Protein AF-A0AAD8HTN1-F1 (afdb_monomer_lite)

pLDDT: mean 76.41, std 16.55, range [29.55, 93.75]

Structure (mmCIF, N/CA/C/O backbone):
data_AF-A0AAD8HTN1-F1
#
_entry.id   AF-A0AAD8HTN1-F1
#
loop_
_atom_site.group_PDB
_atom_site.id
_atom_site.type_symbol
_atom_site.label_atom_id
_atom_site.label_alt_id
_atom_site.label_comp_id
_atom_site.label_asym_id
_atom_site.label_entity_id
_atom_site.label_seq_id
_atom_site.pdbx_PDB_ins_code
_atom_site.Cartn_x
_atom_site.Cartn_y
_atom_site.Cartn_z
_atom_site.occupancy
_atom_site.B_iso_or_equiv
_atom_site.auth_seq_id
_atom_site.auth_comp_id
_atom_site.auth_asym_id
_atom_site.auth_atom_id
_atom_site.pdbx_PDB_model_num
ATOM 1 N N . MET A 1 1 ? -5.420 10.425 -10.744 1.00 45.09 1 MET A N 1
ATOM 2 C CA . MET A 1 1 ? -5.002 10.864 -9.398 1.00 45.09 1 MET A CA 1
ATOM 3 C C . MET A 1 1 ? -3.689 10.181 -9.094 1.00 45.09 1 MET A C 1
ATOM 5 O O . MET A 1 1 ? -3.660 8.954 -9.082 1.00 45.09 1 MET A O 1
ATOM 9 N N . ASP A 1 2 ? -2.629 10.955 -8.896 1.00 51.34 2 ASP A N 1
ATOM 10 C CA . ASP A 1 2 ? -1.309 10.416 -8.572 1.00 51.34 2 ASP A CA 1
ATOM 11 C C . ASP A 1 2 ? -1.306 9.971 -7.105 1.00 51.34 2 ASP A C 1
ATOM 13 O O . ASP A 1 2 ? -1.781 10.688 -6.221 1.00 51.34 2 ASP A O 1
ATOM 17 N N . ARG A 1 3 ? -0.847 8.746 -6.841 1.00 66.19 3 ARG A N 1
ATOM 18 C CA . ARG A 1 3 ? -0.759 8.177 -5.491 1.00 66.19 3 ARG A CA 1
ATOM 19 C C . ARG A 1 3 ? 0.709 8.196 -5.067 1.00 66.19 3 ARG A C 1
ATOM 21 O O . ARG A 1 3 ? 1.582 7.794 -5.832 1.00 66.19 3 ARG A O 1
ATOM 28 N N . VAL A 1 4 ? 0.978 8.656 -3.845 1.00 65.06 4 VAL A N 1
ATOM 29 C CA . VAL A 1 4 ? 2.341 8.731 -3.297 1.00 65.06 4 VAL A CA 1
ATOM 30 C C . VAL A 1 4 ? 2.563 7.581 -2.324 1.00 65.06 4 VAL A C 1
ATOM 32 O O . VAL A 1 4 ? 1.867 7.472 -1.316 1.00 65.06 4 VAL A O 1
ATOM 35 N N . LEU A 1 5 ? 3.551 6.739 -2.612 1.00 69.81 5 LEU A N 1
ATOM 36 C CA . LEU A 1 5 ? 4.072 5.734 -1.693 1.00 69.81 5 LEU A CA 1
ATOM 37 C C . LEU A 1 5 ? 5.279 6.313 -0.959 1.00 69.81 5 LEU A C 1
ATOM 39 O O . LEU A 1 5 ? 6.158 6.918 -1.570 1.00 69.81 5 LEU A O 1
ATOM 43 N N . LYS A 1 6 ? 5.327 6.132 0.360 1.00 75.50 6 LYS A N 1
ATOM 44 C CA . LYS A 1 6 ? 6.421 6.620 1.204 1.00 75.50 6 LYS A CA 1
ATOM 45 C C . LYS A 1 6 ? 7.036 5.459 1.961 1.00 75.50 6 LYS A C 1
ATOM 47 O O . LYS A 1 6 ? 6.345 4.781 2.715 1.00 75.50 6 LYS A O 1
ATOM 52 N N . LEU A 1 7 ? 8.337 5.268 1.791 1.00 72.62 7 LEU A N 1
ATOM 53 C CA . LEU A 1 7 ? 9.136 4.354 2.594 1.00 72.62 7 LEU A CA 1
ATOM 54 C C . LEU A 1 7 ? 10.015 5.179 3.533 1.00 72.62 7 LEU A C 1
ATOM 56 O O . LEU A 1 7 ? 10.745 6.057 3.081 1.00 72.62 7 LEU A O 1
ATOM 60 N N . ARG A 1 8 ? 9.950 4.912 4.839 1.00 76.06 8 ARG A N 1
ATOM 61 C CA . ARG A 1 8 ? 10.738 5.627 5.853 1.00 76.06 8 ARG A CA 1
ATOM 62 C C . ARG A 1 8 ? 11.739 4.697 6.520 1.00 76.06 8 ARG A C 1
ATOM 64 O O . ARG A 1 8 ? 11.366 3.641 7.016 1.00 76.06 8 ARG A O 1
ATOM 71 N N . LEU A 1 9 ? 12.988 5.142 6.592 1.00 68.69 9 LEU A N 1
ATOM 72 C CA . LEU A 1 9 ? 14.079 4.518 7.333 1.00 68.69 9 LEU A CA 1
ATOM 73 C C . LEU A 1 9 ? 14.734 5.590 8.208 1.00 68.69 9 LEU A C 1
ATOM 75 O O . LEU A 1 9 ? 15.483 6.410 7.693 1.00 68.69 9 LEU A O 1
ATOM 79 N N . HIS A 1 10 ? 14.462 5.597 9.517 1.00 80.06 10 HIS A N 1
ATOM 80 C CA . HIS A 1 10 ? 15.025 6.532 10.512 1.00 80.06 10 HIS A CA 1
ATOM 81 C C . HIS A 1 10 ? 15.034 8.022 10.086 1.00 80.06 10 HIS A C 1
ATOM 83 O O . HIS A 1 10 ? 14.098 8.771 10.393 1.00 80.06 10 HIS A O 1
ATOM 89 N N . ASN A 1 11 ? 16.093 8.456 9.395 1.00 82.62 11 ASN A N 1
ATOM 90 C CA . ASN A 1 11 ? 16.344 9.835 8.963 1.00 82.62 11 ASN A CA 1
ATOM 91 C C . ASN A 1 11 ? 16.174 10.064 7.446 1.00 82.62 11 ASN A C 1
ATOM 93 O O . ASN A 1 11 ? 16.346 11.193 6.985 1.00 82.62 11 ASN A O 1
ATOM 97 N N . LEU A 1 12 ? 15.815 9.015 6.700 1.00 83.94 12 LEU A N 1
ATOM 98 C CA . LEU A 1 12 ? 15.595 8.980 5.256 1.00 83.94 12 LEU A CA 1
ATOM 99 C C . LEU A 1 12 ? 14.130 8.628 4.953 1.00 83.94 12 LEU A C 1
ATOM 101 O O . LEU A 1 12 ? 13.602 7.636 5.454 1.00 83.94 12 LEU A O 1
ATOM 105 N N . GLU A 1 13 ? 13.484 9.397 4.082 1.00 87.31 13 GLU A N 1
ATOM 106 C CA . GLU A 1 13 ? 12.214 9.035 3.445 1.00 87.31 13 GLU A CA 1
ATOM 107 C C . GLU A 1 13 ? 12.422 8.928 1.929 1.00 87.31 13 GLU A C 1
ATOM 109 O O . GLU A 1 13 ? 12.864 9.886 1.299 1.00 87.31 13 GLU A O 1
ATOM 114 N N . LEU A 1 14 ? 12.091 7.781 1.335 1.00 84.00 14 LEU A N 1
ATOM 115 C CA . LEU A 1 14 ? 11.935 7.629 -0.109 1.00 84.00 14 LEU A CA 1
ATOM 116 C C . LEU A 1 14 ? 10.456 7.821 -0.452 1.00 84.00 14 LEU A C 1
ATOM 118 O O . LEU A 1 14 ? 9.617 6.983 -0.116 1.00 84.00 14 LEU A O 1
ATOM 122 N N . GLY A 1 15 ? 10.143 8.933 -1.110 1.00 83.44 15 GLY A N 1
ATOM 123 C CA . GLY A 1 15 ? 8.827 9.187 -1.683 1.00 83.44 15 GLY A CA 1
ATOM 124 C C . GLY A 1 15 ? 8.816 8.789 -3.151 1.00 83.44 15 GLY A C 1
ATOM 125 O O . GLY A 1 15 ? 9.677 9.235 -3.907 1.00 83.44 15 GLY A O 1
ATOM 126 N N . VAL A 1 16 ? 7.846 7.975 -3.551 1.00 83.19 16 VAL A N 1
ATOM 127 C CA . VAL A 1 16 ? 7.632 7.546 -4.934 1.00 83.19 16 VAL A CA 1
ATOM 128 C C . VAL A 1 16 ? 6.222 7.942 -5.354 1.00 83.19 16 VAL A C 1
ATOM 130 O O . VAL A 1 16 ? 5.250 7.611 -4.679 1.00 83.19 16 VAL A O 1
ATOM 133 N N . GLU A 1 17 ? 6.108 8.653 -6.468 1.00 84.94 17 GLU A N 1
ATOM 134 C CA . GLU A 1 17 ? 4.842 9.034 -7.086 1.00 84.94 17 GLU A CA 1
ATOM 135 C C . GLU A 1 17 ? 4.533 8.068 -8.228 1.00 84.94 17 GLU A C 1
ATOM 137 O O . GLU A 1 17 ? 5.375 7.822 -9.102 1.00 84.94 17 GLU A O 1
ATOM 142 N N . ALA A 1 18 ? 3.321 7.520 -8.212 1.00 83.81 18 ALA A N 1
ATOM 143 C CA . ALA A 1 18 ? 2.849 6.620 -9.246 1.00 83.81 18 ALA A CA 1
ATOM 144 C C . ALA A 1 18 ? 1.433 6.982 -9.695 1.00 83.81 18 ALA A C 1
ATOM 146 O O . ALA A 1 18 ? 0.517 7.120 -8.874 1.00 83.81 18 ALA A O 1
ATOM 147 N N . ALA A 1 19 ? 1.229 7.043 -11.007 1.00 85.25 19 ALA A N 1
ATOM 148 C CA . ALA A 1 19 ? -0.097 6.922 -11.583 1.00 85.25 19 ALA A CA 1
ATOM 149 C C . ALA A 1 19 ? -0.581 5.476 -11.405 1.00 85.25 19 ALA A C 1
ATOM 151 O O . ALA A 1 19 ? 0.119 4.532 -11.775 1.00 85.25 19 ALA A O 1
ATOM 152 N N . ALA A 1 20 ? -1.780 5.298 -10.847 1.00 84.69 20 ALA A N 1
ATOM 153 C CA . ALA A 1 20 ? -2.377 3.985 -10.630 1.00 84.69 20 ALA A CA 1
ATOM 154 C C . ALA A 1 20 ? -3.814 3.925 -11.160 1.00 84.69 20 ALA A C 1
ATOM 156 O O . ALA A 1 20 ? -4.582 4.879 -11.015 1.00 84.69 20 ALA A O 1
ATOM 157 N N . SER A 1 21 ? -4.188 2.786 -11.737 1.00 85.56 21 SER A N 1
ATOM 158 C CA . SER A 1 21 ? -5.555 2.464 -12.145 1.00 85.56 21 SER A CA 1
ATOM 159 C C . SER A 1 21 ? -5.936 1.065 -11.670 1.00 85.56 21 SER A C 1
ATOM 161 O O . SER A 1 21 ? -5.088 0.185 -11.519 1.00 85.56 21 SER A O 1
ATOM 163 N N . VAL A 1 22 ? -7.222 0.860 -11.392 1.00 83.19 2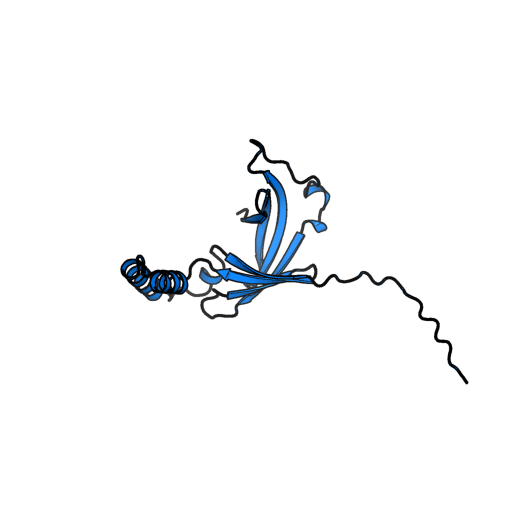2 VAL A N 1
ATOM 164 C CA . VAL A 1 22 ? -7.746 -0.433 -10.943 1.00 83.19 22 VAL A CA 1
ATOM 165 C C . VAL A 1 22 ? -8.449 -1.106 -12.114 1.00 83.19 22 VAL A C 1
ATOM 167 O O . VAL A 1 22 ? -9.344 -0.528 -12.723 1.00 83.19 22 VAL A O 1
ATOM 170 N N . LYS A 1 23 ? -8.043 -2.336 -12.412 1.00 82.62 23 LYS A N 1
ATOM 171 C CA . LYS A 1 23 ? -8.654 -3.241 -13.377 1.00 82.62 23 LYS A CA 1
ATOM 172 C C . LYS A 1 23 ? -9.431 -4.322 -12.616 1.00 82.62 23 LYS A C 1
ATOM 174 O O . LYS A 1 23 ? -8.882 -4.986 -11.733 1.00 82.62 23 LYS A O 1
ATOM 179 N N . ASP A 1 24 ? -10.714 -4.465 -12.938 1.00 80.75 24 ASP A N 1
ATOM 180 C CA . ASP A 1 24 ? -11.619 -5.506 -12.419 1.00 80.75 24 ASP A CA 1
ATOM 181 C C . ASP A 1 24 ? -11.752 -5.540 -10.878 1.00 80.75 24 ASP A C 1
ATOM 183 O O . ASP A 1 24 ? -12.023 -6.581 -10.283 1.00 80.75 24 ASP A O 1
ATOM 187 N N . GLY A 1 25 ? -11.485 -4.418 -10.198 1.00 75.50 25 GLY A N 1
ATOM 188 C CA . GLY A 1 25 ? -11.545 -4.302 -8.731 1.00 75.50 25 GLY A CA 1
ATOM 189 C C . GLY A 1 25 ? -10.438 -5.036 -7.957 1.00 75.50 25 GLY A C 1
ATOM 190 O O . GLY A 1 25 ? -10.372 -4.914 -6.736 1.00 75.50 25 GLY A O 1
ATOM 191 N N . LYS A 1 26 ? -9.555 -5.781 -8.636 1.00 84.19 26 LYS A N 1
ATOM 192 C CA . LYS A 1 26 ? -8.534 -6.639 -8.000 1.00 84.19 26 LYS A CA 1
ATOM 193 C C . LYS A 1 26 ? -7.116 -6.369 -8.484 1.00 84.19 26 LYS A C 1
ATOM 195 O O . LYS A 1 26 ? -6.178 -6.482 -7.698 1.00 84.19 26 LYS A O 1
ATOM 200 N N . ARG A 1 27 ? -6.929 -6.003 -9.753 1.00 89.44 27 ARG A N 1
ATOM 201 C CA . ARG A 1 27 ? -5.601 -5.732 -10.309 1.00 89.44 27 ARG A CA 1
ATOM 202 C C . ARG A 1 27 ? -5.334 -4.237 -10.305 1.00 89.44 27 ARG A C 1
ATOM 204 O O . ARG A 1 27 ? -6.066 -3.475 -10.917 1.00 89.44 27 ARG A O 1
ATOM 211 N N . ILE A 1 28 ? -4.266 -3.808 -9.651 1.00 88.12 28 ILE A N 1
ATOM 212 C CA . ILE A 1 28 ? -3.813 -2.418 -9.667 1.00 88.12 28 ILE A CA 1
ATOM 213 C C . ILE A 1 28 ? -2.683 -2.327 -10.684 1.00 88.12 28 ILE A C 1
ATOM 215 O O . ILE A 1 28 ? -1.634 -2.937 -10.493 1.00 88.12 28 ILE A O 1
ATOM 219 N N . LEU A 1 29 ? -2.897 -1.589 -11.767 1.00 89.44 29 LEU A N 1
ATOM 220 C CA . LEU A 1 29 ? -1.848 -1.218 -12.709 1.00 89.44 29 LEU A CA 1
ATOM 221 C C . LEU A 1 29 ? -1.223 0.080 -12.219 1.00 89.44 29 LEU A C 1
ATOM 223 O O . LEU A 1 29 ? -1.945 1.004 -11.847 1.00 89.44 29 LEU A O 1
ATOM 227 N N . PHE A 1 30 ? 0.100 0.162 -12.216 1.00 88.69 30 PHE A N 1
ATOM 228 C CA . PHE A 1 30 ? 0.788 1.381 -11.818 1.00 88.69 30 PHE A CA 1
ATOM 229 C C . PHE A 1 30 ? 1.985 1.670 -12.715 1.00 88.69 30 PHE A C 1
ATOM 231 O O . PHE A 1 30 ? 2.587 0.767 -13.300 1.00 88.69 30 PHE A O 1
ATOM 238 N N . ARG A 1 31 ? 2.331 2.951 -12.811 1.00 88.94 31 ARG A N 1
ATOM 239 C CA . ARG A 1 31 ? 3.552 3.428 -13.450 1.00 88.94 31 ARG A CA 1
ATOM 240 C C . ARG A 1 31 ? 4.229 4.415 -12.518 1.00 88.94 31 ARG A C 1
ATOM 242 O O . ARG A 1 31 ? 3.593 5.367 -12.080 1.00 88.94 31 ARG A O 1
ATOM 249 N N . PHE A 1 32 ? 5.500 4.183 -12.223 1.00 86.12 32 PHE A N 1
ATOM 250 C CA . PHE A 1 32 ? 6.298 5.149 -11.482 1.00 86.12 32 PHE A CA 1
ATOM 251 C C . PHE A 1 32 ? 6.627 6.340 -12.376 1.00 86.12 32 PHE A C 1
ATOM 253 O O . PHE A 1 32 ? 7.157 6.166 -13.472 1.00 86.12 32 PHE A O 1
ATOM 260 N N . ASP A 1 33 ? 6.312 7.543 -11.905 1.00 84.50 33 ASP A N 1
ATOM 261 C CA . ASP A 1 33 ? 6.546 8.772 -12.662 1.00 84.50 33 ASP A CA 1
ATOM 262 C C . ASP A 1 33 ? 7.701 9.583 -12.051 1.00 84.50 33 ASP A C 1
ATOM 264 O O . ASP A 1 33 ? 8.519 10.149 -12.784 1.00 84.50 33 ASP A O 1
ATOM 268 N N . LYS A 1 34 ? 7.802 9.628 -10.712 1.00 86.00 34 LYS A N 1
ATOM 269 C CA . LYS A 1 34 ? 8.841 10.372 -9.978 1.00 86.00 34 LYS A CA 1
ATOM 270 C C . LYS A 1 34 ? 9.203 9.686 -8.666 1.00 86.00 34 LYS A C 1
ATOM 272 O O . LYS A 1 34 ? 8.381 9.009 -8.058 1.00 86.00 34 LYS A O 1
ATOM 277 N N . ALA A 1 35 ? 10.416 9.932 -8.184 1.00 86.50 35 ALA A N 1
ATOM 278 C CA . ALA A 1 35 ? 10.794 9.614 -6.817 1.00 86.50 35 ALA A CA 1
ATOM 279 C C . ALA A 1 35 ? 11.834 10.609 -6.303 1.00 86.50 35 ALA A C 1
ATOM 281 O O . ALA A 1 35 ? 12.592 11.194 -7.081 1.00 86.50 35 ALA A O 1
ATOM 282 N N . ALA A 1 36 ? 11.859 10.803 -4.990 1.00 88.69 36 ALA A N 1
ATOM 283 C CA . ALA A 1 36 ? 12.827 11.660 -4.329 1.00 88.69 36 ALA A CA 1
ATOM 284 C C . ALA A 1 36 ? 13.139 11.154 -2.919 1.00 88.69 36 ALA A C 1
ATOM 286 O O . ALA A 1 36 ? 12.257 10.689 -2.192 1.00 88.69 36 ALA A O 1
ATOM 287 N N . PHE A 1 37 ? 14.397 11.307 -2.524 1.00 88.50 37 PHE A N 1
ATOM 288 C CA . PHE A 1 37 ? 14.851 11.116 -1.158 1.00 88.50 37 PHE A CA 1
ATOM 289 C C . PHE A 1 37 ? 14.696 12.423 -0.382 1.00 88.50 37 PHE A C 1
ATOM 291 O O . PHE A 1 37 ? 15.136 13.487 -0.821 1.00 88.50 37 PHE A O 1
ATOM 298 N N . SER A 1 38 ? 14.066 12.342 0.783 1.00 88.31 38 SER A N 1
ATOM 299 C CA . SER A 1 38 ? 13.984 13.430 1.752 1.00 88.31 38 SER A CA 1
ATOM 300 C C . SER A 1 38 ? 14.801 13.042 2.977 1.00 88.31 38 SER A C 1
ATOM 302 O O . SER A 1 38 ? 14.546 12.012 3.603 1.00 88.31 38 SER A O 1
ATOM 304 N N . PHE A 1 39 ? 15.783 13.868 3.313 1.00 87.94 39 PHE A N 1
ATOM 305 C CA . PHE A 1 39 ? 16.623 13.693 4.489 1.00 87.94 39 PHE A CA 1
ATOM 306 C C . PHE A 1 39 ? 16.220 14.726 5.533 1.00 87.94 39 PHE A C 1
ATOM 308 O O . PHE A 1 39 ? 16.104 15.903 5.208 1.00 87.94 39 PHE A O 1
ATOM 315 N N . LYS A 1 40 ? 16.044 14.318 6.794 1.00 86.12 40 LYS A N 1
ATOM 316 C CA . LYS A 1 40 ? 15.646 15.255 7.867 1.00 86.12 40 LYS A CA 1
ATOM 317 C C . LYS A 1 40 ? 16.645 16.401 8.090 1.00 86.12 40 LYS A C 1
ATOM 319 O O . LYS A 1 40 ? 16.267 17.429 8.634 1.00 86.12 40 LYS A O 1
ATOM 324 N N . PHE A 1 41 ? 17.902 16.209 7.694 1.00 86.56 41 PHE A N 1
ATOM 325 C CA . PHE A 1 41 ? 18.994 17.166 7.879 1.00 86.56 41 PHE A CA 1
ATOM 326 C C . PHE A 1 41 ? 19.240 18.079 6.666 1.00 86.56 41 PHE A C 1
ATOM 328 O O . PHE A 1 41 ? 20.113 18.939 6.740 1.00 86.56 41 PHE A O 1
ATOM 335 N N . LEU A 1 42 ? 18.509 17.908 5.555 1.00 86.38 42 LEU A N 1
ATOM 336 C CA . LEU A 1 42 ? 18.654 18.747 4.360 1.00 86.38 42 LEU A CA 1
ATOM 337 C C . LEU A 1 42 ? 17.381 19.560 4.098 1.00 86.38 42 LEU A C 1
ATOM 339 O O . LEU A 1 42 ? 16.281 19.016 4.199 1.00 86.38 42 LEU A O 1
ATOM 343 N N . PRO A 1 43 ? 17.506 20.833 3.680 1.00 88.50 43 PRO A N 1
ATOM 344 C CA . PRO A 1 43 ? 16.353 21.662 3.335 1.00 88.50 43 PRO A CA 1
ATOM 345 C C . PRO A 1 43 ? 15.783 21.363 1.936 1.00 88.50 43 PRO A C 1
ATOM 347 O O . PRO A 1 43 ? 14.781 21.954 1.543 1.00 88.50 43 PRO A O 1
ATOM 350 N N . PHE A 1 44 ? 16.400 20.459 1.168 1.00 90.06 44 PHE A N 1
ATOM 351 C CA . PHE A 1 44 ? 15.980 20.095 -0.186 1.00 90.06 44 PHE A CA 1
ATOM 352 C C . PHE A 1 44 ? 15.854 18.577 -0.360 1.00 90.06 44 PHE A C 1
ATOM 354 O O . PHE A 1 44 ? 16.463 17.788 0.365 1.00 90.06 44 PHE A O 1
ATOM 361 N N . LYS A 1 45 ? 15.047 18.163 -1.344 1.00 88.75 45 LYS A N 1
ATOM 362 C CA . LYS A 1 45 ? 14.876 16.756 -1.724 1.00 88.75 45 LYS A CA 1
ATOM 363 C C . LYS A 1 45 ? 15.869 16.389 -2.818 1.00 88.75 45 LYS A C 1
ATOM 365 O O . LYS A 1 45 ? 16.042 17.146 -3.770 1.00 88.75 45 LYS A O 1
ATOM 370 N N . VAL A 1 46 ? 16.472 15.212 -2.711 1.00 89.75 46 VAL A N 1
ATOM 371 C CA . VAL A 1 46 ? 17.376 14.681 -3.736 1.00 89.75 46 VAL A CA 1
ATOM 372 C C . VAL A 1 46 ? 16.549 13.835 -4.708 1.00 89.75 46 VAL A C 1
ATOM 374 O O . VAL A 1 46 ? 15.931 12.863 -4.261 1.00 89.75 46 VAL A O 1
ATOM 377 N N . PRO A 1 47 ? 16.471 14.178 -6.007 1.00 88.62 47 PRO A N 1
ATOM 378 C CA . PRO A 1 47 ? 15.720 13.376 -6.969 1.00 88.62 47 PRO A CA 1
ATOM 379 C C . PRO A 1 47 ? 16.325 11.973 -7.078 1.00 88.62 47 PRO A C 1
ATOM 381 O O . PRO A 1 47 ? 17.537 11.794 -6.956 1.00 88.62 47 PRO A O 1
ATOM 384 N N . TYR A 1 48 ? 15.478 10.968 -7.303 1.00 85.00 48 TYR A N 1
ATOM 385 C CA . TYR A 1 48 ? 15.955 9.613 -7.551 1.00 85.00 48 TYR A CA 1
ATOM 386 C C . TYR A 1 48 ? 16.842 9.610 -8.808 1.00 85.00 48 TYR A C 1
ATOM 388 O O . TYR A 1 48 ? 16.438 10.177 -9.827 1.00 85.00 48 TYR A O 1
ATOM 396 N N . PRO A 1 49 ? 18.044 9.009 -8.751 1.00 80.25 49 PRO A N 1
ATOM 397 C CA . PRO A 1 49 ? 19.087 9.210 -9.757 1.00 80.25 49 PRO A CA 1
ATOM 398 C C . PRO A 1 49 ? 18.701 8.718 -11.153 1.00 80.25 49 PRO A C 1
ATOM 400 O O . PRO A 1 49 ? 19.282 9.171 -12.133 1.00 80.25 49 PRO A O 1
ATOM 403 N N . VAL A 1 50 ? 17.721 7.815 -11.255 1.00 81.19 50 VAL A N 1
ATOM 404 C CA . VAL A 1 50 ? 17.243 7.288 -12.534 1.00 81.19 50 VAL A CA 1
ATOM 405 C C . VAL A 1 50 ? 15.897 7.926 -12.886 1.00 81.19 50 VAL A C 1
ATOM 407 O O . VAL A 1 50 ? 14.891 7.635 -12.233 1.00 81.19 50 VAL A O 1
ATOM 410 N N . PRO A 1 51 ? 15.829 8.773 -13.928 1.00 78.50 51 PRO A N 1
ATOM 411 C CA . PRO A 1 51 ? 14.562 9.285 -14.425 1.00 78.50 51 PRO A CA 1
ATOM 412 C C . PRO A 1 51 ? 13.676 8.141 -14.932 1.00 78.50 51 PRO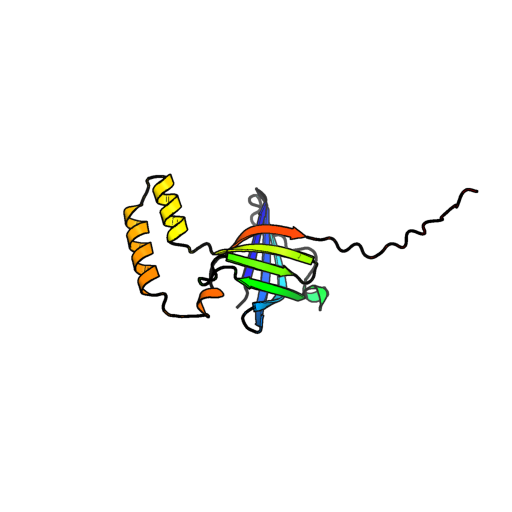 A C 1
ATOM 414 O O . PRO A 1 51 ? 14.006 7.479 -15.915 1.00 78.50 51 PRO A O 1
ATOM 417 N N . PHE A 1 52 ? 12.505 7.950 -14.320 1.00 80.75 52 PHE A N 1
ATOM 418 C CA . PHE A 1 52 ? 11.575 6.872 -14.694 1.00 80.75 52 PHE A CA 1
ATOM 419 C C . PHE A 1 52 ? 11.112 6.932 -16.156 1.00 80.75 52 PHE A C 1
ATOM 421 O O . PHE A 1 52 ? 10.774 5.907 -16.738 1.00 80.75 52 PHE A O 1
ATOM 428 N N . LYS A 1 53 ? 11.162 8.113 -16.788 1.00 78.12 53 LYS A N 1
ATOM 429 C CA . LYS A 1 53 ? 10.863 8.285 -18.219 1.00 78.12 53 LYS A CA 1
ATOM 430 C C . LYS A 1 53 ? 11.773 7.456 -19.132 1.00 78.12 53 LYS A C 1
ATOM 432 O O . LYS A 1 53 ? 11.337 7.087 -20.215 1.00 78.12 53 LYS A O 1
ATOM 437 N N . LEU A 1 54 ? 13.004 7.165 -18.705 1.00 80.75 54 LEU A N 1
ATOM 438 C CA . LEU A 1 54 ? 13.961 6.361 -19.474 1.00 80.75 54 LEU A CA 1
ATOM 439 C C . LEU A 1 54 ? 13.696 4.855 -19.360 1.00 80.75 54 LEU A C 1
ATOM 441 O O . LEU A 1 54 ? 14.151 4.093 -20.202 1.00 80.75 54 LEU A O 1
ATOM 445 N N . LEU A 1 55 ? 12.951 4.433 -18.336 1.00 79.19 55 LEU A N 1
ATOM 446 C CA . LEU A 1 55 ? 12.696 3.025 -18.034 1.00 79.19 55 LEU A CA 1
ATOM 447 C C . LEU A 1 55 ? 11.547 2.433 -18.863 1.00 79.19 55 LEU A C 1
ATOM 449 O O . LEU A 1 55 ? 11.363 1.222 -18.869 1.00 79.19 55 LEU A O 1
ATOM 453 N N . GLY A 1 56 ? 10.760 3.260 -19.561 1.00 84.00 56 GLY A N 1
ATOM 454 C CA . GLY A 1 56 ? 9.684 2.800 -20.443 1.00 84.00 56 GLY A CA 1
ATOM 455 C C . GLY A 1 56 ? 8.734 1.811 -19.756 1.00 84.00 56 GLY A C 1
ATOM 456 O O . GLY A 1 56 ? 8.012 2.167 -18.822 1.00 84.00 56 GLY A O 1
ATOM 457 N N . ASP A 1 57 ? 8.735 0.564 -20.225 1.00 84.56 57 ASP A N 1
ATOM 458 C CA . ASP A 1 57 ? 7.908 -0.512 -19.673 1.00 84.56 57 ASP A CA 1
ATOM 459 C C . ASP A 1 57 ? 8.413 -1.060 -18.332 1.00 84.56 57 ASP A C 1
ATOM 461 O O . ASP A 1 57 ? 7.623 -1.614 -17.571 1.00 84.56 57 ASP A O 1
ATOM 465 N N . GLU A 1 58 ? 9.682 -0.855 -17.977 1.00 83.50 58 GLU A N 1
ATOM 466 C CA . GLU A 1 58 ? 10.224 -1.265 -16.677 1.00 83.50 58 GLU A CA 1
ATOM 467 C C . GLU A 1 58 ? 9.681 -0.414 -15.522 1.00 83.50 58 GLU A C 1
ATOM 469 O O . GLU A 1 58 ? 9.573 -0.899 -14.395 1.00 83.50 58 GLU A O 1
ATOM 474 N N . ALA A 1 59 ? 9.273 0.831 -15.798 1.00 85.44 59 ALA A N 1
ATOM 475 C CA . ALA A 1 59 ? 8.589 1.685 -14.825 1.00 85.44 59 ALA A CA 1
ATOM 476 C C . ALA A 1 59 ? 7.132 1.260 -14.575 1.00 85.44 59 ALA A C 1
ATOM 478 O O . ALA A 1 59 ? 6.484 1.802 -13.674 1.00 85.44 59 ALA A O 1
ATOM 479 N N . LYS A 1 60 ? 6.599 0.325 -15.373 1.00 89.88 60 LYS A N 1
ATOM 480 C CA . LYS A 1 60 ? 5.239 -0.194 -15.236 1.00 89.88 60 LYS A CA 1
ATOM 481 C C . LYS A 1 60 ? 5.243 -1.466 -14.396 1.00 89.88 60 LYS A C 1
ATOM 483 O O . LYS A 1 60 ? 6.070 -2.363 -14.556 1.00 89.88 60 LYS A O 1
ATOM 488 N N . GLY A 1 61 ? 4.252 -1.577 -13.529 1.00 89.88 61 GLY A N 1
ATOM 489 C CA . GLY A 1 61 ? 4.027 -2.769 -12.735 1.00 89.88 61 GLY A CA 1
ATOM 490 C C . GLY A 1 61 ? 2.550 -3.038 -12.531 1.00 89.88 61 GLY A C 1
ATOM 491 O O . GLY A 1 61 ? 1.677 -2.238 -12.876 1.00 89.88 61 GLY A O 1
ATOM 492 N N . TRP A 1 62 ? 2.273 -4.210 -11.976 1.00 91.31 62 TRP A N 1
ATOM 493 C CA . TRP A 1 62 ? 0.929 -4.575 -11.565 1.00 91.31 62 TRP A CA 1
ATOM 494 C C . TRP A 1 62 ? 0.958 -5.271 -10.210 1.00 91.31 62 TRP A C 1
ATOM 496 O O . TRP A 1 62 ? 1.939 -5.933 -9.870 1.00 91.31 62 TRP A O 1
ATOM 506 N N . LEU A 1 63 ? -0.119 -5.093 -9.445 1.00 91.50 63 LEU A N 1
ATOM 507 C CA . LEU A 1 63 ? -0.394 -5.788 -8.192 1.00 91.50 63 LEU A CA 1
ATOM 508 C C . LEU A 1 63 ? -1.736 -6.508 -8.299 1.00 91.50 63 LEU A C 1
ATOM 510 O O . LEU A 1 63 ? -2.765 -5.858 -8.470 1.00 91.50 63 LEU A O 1
ATOM 514 N N . ASP A 1 64 ? -1.740 -7.825 -8.141 1.00 93.19 64 ASP A N 1
ATOM 515 C CA . ASP A 1 64 ? -2.968 -8.594 -7.950 1.00 93.19 64 ASP A CA 1
ATOM 516 C C . ASP A 1 64 ? -3.339 -8.625 -6.483 1.00 93.19 64 ASP A C 1
ATOM 518 O O . ASP A 1 64 ? -2.539 -9.039 -5.648 1.00 93.19 64 ASP A O 1
ATOM 522 N N . THR A 1 65 ? -4.552 -8.188 -6.174 1.00 90.56 65 THR A N 1
ATOM 523 C CA . THR A 1 65 ? -5.042 -8.039 -4.809 1.00 90.56 65 THR A CA 1
ATOM 524 C C . THR A 1 65 ? -6.130 -9.055 -4.501 1.00 90.56 65 THR A C 1
ATOM 526 O O . THR A 1 65 ? -7.150 -9.129 -5.187 1.00 90.56 65 THR A O 1
ATOM 529 N N . THR A 1 66 ? -5.937 -9.776 -3.400 1.00 91.44 66 THR A N 1
ATOM 530 C CA . THR A 1 66 ? -6.942 -10.635 -2.779 1.00 91.44 66 THR A CA 1
ATOM 531 C C . THR A 1 66 ? -7.320 -10.050 -1.427 1.00 91.44 66 THR A C 1
ATOM 533 O O . THR A 1 66 ? -6.475 -9.907 -0.542 1.00 91.44 66 THR A O 1
ATOM 536 N N . TYR A 1 67 ? -8.596 -9.722 -1.257 1.00 87.12 67 TYR A N 1
ATOM 537 C CA . TYR A 1 67 ? -9.147 -9.277 0.018 1.00 87.12 67 TYR A CA 1
ATOM 538 C C . TYR A 1 67 ? -9.450 -10.484 0.905 1.00 87.12 67 TYR A C 1
ATOM 540 O O . TYR A 1 67 ? -10.069 -11.445 0.456 1.00 87.12 67 TYR A O 1
ATOM 548 N N . LEU A 1 68 ? -9.005 -10.434 2.159 1.00 85.75 68 LEU A N 1
ATOM 549 C CA . LEU A 1 68 ? -9.164 -11.523 3.132 1.00 85.75 68 LEU A CA 1
ATOM 550 C C . LEU A 1 68 ? -10.343 -11.310 4.092 1.00 85.75 68 LEU A C 1
ATOM 552 O O . LEU A 1 68 ? -10.512 -12.053 5.052 1.00 85.75 68 LEU A O 1
ATOM 556 N N . SER A 1 69 ? -11.129 -10.262 3.872 1.00 74.12 69 SER A N 1
ATOM 557 C CA . SER A 1 69 ? -12.238 -9.850 4.732 1.00 74.12 69 SER A CA 1
ATOM 558 C C . SER A 1 69 ? -13.351 -9.264 3.874 1.00 74.12 69 SER A C 1
ATOM 560 O O . SER A 1 69 ? -13.073 -8.586 2.885 1.00 74.12 69 SER A O 1
ATOM 562 N N . ASN A 1 70 ? -14.607 -9.469 4.270 1.00 70.31 70 ASN A N 1
ATOM 563 C CA . ASN A 1 70 ? -15.759 -8.862 3.594 1.00 70.31 70 ASN A CA 1
ATOM 564 C C . ASN A 1 70 ? -15.743 -7.328 3.678 1.00 70.31 70 ASN A C 1
ATOM 566 O O . ASN A 1 70 ? -16.204 -6.660 2.761 1.00 70.31 70 ASN A O 1
ATOM 570 N N . SER A 1 71 ? -15.174 -6.769 4.750 1.00 68.69 71 SER A N 1
ATOM 571 C CA . SER A 1 71 ? -14.930 -5.328 4.892 1.00 68.69 71 SER A CA 1
ATOM 572 C C . SER A 1 71 ? -13.769 -4.821 4.026 1.00 68.69 71 SER A C 1
ATOM 574 O O . SER A 1 71 ? -13.549 -3.614 3.949 1.00 68.69 71 SER A O 1
ATOM 576 N N . GLY A 1 72 ? -13.002 -5.730 3.407 1.00 72.94 72 GLY A N 1
ATOM 577 C CA . GLY A 1 72 ? -11.785 -5.468 2.640 1.00 72.94 72 GLY A CA 1
ATOM 578 C C . GLY A 1 72 ? -10.789 -4.576 3.368 1.00 72.94 72 GLY A C 1
ATOM 579 O O . GLY A 1 72 ? -10.203 -3.685 2.764 1.00 72.94 72 GLY A O 1
ATOM 580 N N . ASN A 1 73 ? -10.599 -4.815 4.663 1.00 79.31 73 ASN A 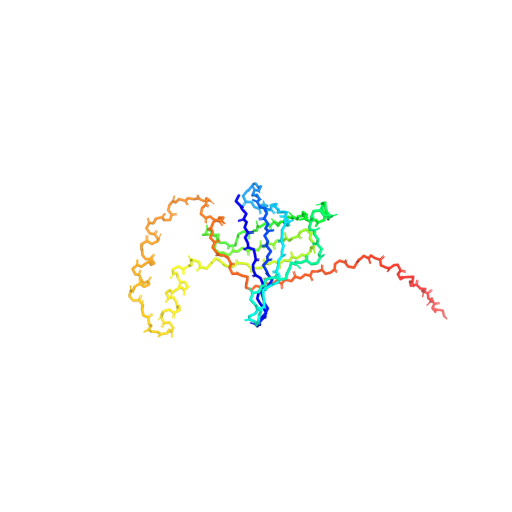N 1
ATOM 581 C CA . ASN A 1 73 ? -9.643 -4.095 5.503 1.00 79.31 73 ASN A CA 1
ATOM 582 C C . ASN A 1 73 ? -8.280 -4.790 5.604 1.00 79.31 73 ASN A C 1
ATOM 584 O O . ASN A 1 73 ? -7.297 -4.179 6.019 1.00 79.31 73 ASN A O 1
ATOM 588 N N . LEU A 1 74 ? -8.217 -6.052 5.192 1.00 85.56 74 LEU A N 1
ATOM 589 C CA . LEU A 1 74 ? -7.004 -6.840 5.064 1.00 85.56 74 LEU A CA 1
ATOM 590 C C . LEU A 1 74 ? -6.908 -7.361 3.635 1.00 85.56 74 LEU A C 1
ATOM 592 O O . LEU A 1 74 ? -7.862 -7.954 3.117 1.00 85.56 74 LEU A O 1
ATOM 596 N N . ARG A 1 75 ? -5.751 -7.158 3.007 1.00 89.38 75 ARG A N 1
ATOM 597 C CA . ARG A 1 75 ? -5.484 -7.659 1.660 1.00 89.38 75 ARG A CA 1
ATOM 598 C C . ARG A 1 75 ? -4.072 -8.205 1.516 1.00 89.38 75 ARG A C 1
ATOM 600 O O . ARG A 1 75 ? -3.132 -7.706 2.137 1.00 89.38 75 ARG A O 1
ATOM 607 N N . ILE A 1 76 ? -3.943 -9.198 0.647 1.00 92.81 76 ILE A N 1
ATOM 608 C CA . ILE A 1 76 ? -2.667 -9.671 0.119 1.00 92.81 76 ILE A CA 1
ATOM 609 C C . ILE A 1 76 ? -2.536 -9.131 -1.299 1.00 92.81 76 ILE A C 1
ATOM 611 O O . ILE A 1 76 ? -3.440 -9.329 -2.109 1.00 92.81 76 ILE A O 1
ATOM 615 N N . SER A 1 77 ? -1.416 -8.483 -1.607 1.00 92.06 77 SER A N 1
ATOM 616 C CA . SER A 1 77 ? -1.110 -7.996 -2.953 1.00 92.06 77 SER A CA 1
ATOM 617 C C . SER A 1 77 ? 0.158 -8.659 -3.490 1.00 92.06 77 SER A C 1
ATOM 619 O O . SER A 1 77 ? 1.192 -8.626 -2.827 1.00 92.06 77 SER A O 1
ATOM 621 N N . LYS A 1 78 ? 0.093 -9.246 -4.689 1.00 93.75 78 LYS A N 1
ATOM 622 C CA . LYS A 1 78 ? 1.225 -9.877 -5.387 1.00 93.75 78 LYS A CA 1
ATOM 623 C C . LYS A 1 78 ? 1.670 -9.030 -6.571 1.00 93.75 78 LYS A C 1
ATOM 625 O O . LYS A 1 78 ? 0.857 -8.718 -7.434 1.00 93.75 78 LYS A O 1
ATOM 630 N N . GLY A 1 79 ? 2.946 -8.672 -6.611 1.00 91.62 79 GLY A N 1
ATOM 631 C CA . GLY A 1 79 ? 3.553 -7.877 -7.667 1.00 91.62 79 GLY A CA 1
ATOM 632 C C . GLY A 1 79 ? 4.128 -8.702 -8.807 1.00 91.62 79 GLY A C 1
ATOM 633 O O . GLY A 1 79 ? 4.586 -9.830 -8.627 1.00 91.62 79 GLY A O 1
ATOM 634 N N . ASN A 1 80 ? 4.195 -8.076 -9.979 1.00 90.12 80 ASN A N 1
ATOM 635 C CA . ASN A 1 80 ? 4.771 -8.648 -11.198 1.00 90.12 80 ASN A CA 1
ATOM 636 C C . ASN A 1 80 ? 6.251 -9.057 -11.090 1.00 90.12 80 ASN A C 1
ATOM 638 O O . ASN A 1 80 ? 6.740 -9.795 -11.939 1.00 90.12 80 ASN A O 1
ATOM 642 N N . LYS A 1 81 ? 6.972 -8.580 -10.069 1.00 87.50 81 LYS A N 1
ATOM 643 C CA . LYS A 1 81 ? 8.388 -8.891 -9.806 1.00 87.50 81 LYS A CA 1
ATOM 644 C C . LYS A 1 81 ? 8.584 -9.855 -8.626 1.00 87.50 81 LYS A C 1
ATOM 646 O O . LYS A 1 81 ? 9.603 -9.793 -7.946 1.00 87.50 81 LYS A O 1
ATOM 651 N N . GLY A 1 82 ? 7.594 -10.707 -8.346 1.00 86.31 82 GLY A N 1
ATOM 652 C CA . GLY A 1 82 ? 7.686 -11.726 -7.292 1.00 86.31 82 GLY A CA 1
ATOM 653 C C . GLY A 1 82 ? 7.581 -11.174 -5.866 1.00 86.31 82 GLY A C 1
ATOM 654 O O . GLY A 1 82 ? 7.922 -11.868 -4.908 1.00 86.31 82 GLY A O 1
ATOM 655 N N . THR A 1 83 ? 7.118 -9.933 -5.706 1.00 88.75 83 THR A N 1
ATOM 656 C CA . THR A 1 83 ? 6.877 -9.313 -4.399 1.00 88.75 83 THR A CA 1
ATOM 657 C C . THR A 1 83 ? 5.493 -9.680 -3.873 1.00 88.75 83 THR A C 1
ATOM 659 O O . THR A 1 83 ? 4.528 -9.753 -4.627 1.00 88.75 83 THR A O 1
ATOM 662 N N . THR A 1 84 ? 5.371 -9.919 -2.574 1.00 92.19 84 THR A N 1
ATOM 663 C CA . THR A 1 84 ? 4.094 -10.143 -1.889 1.00 92.19 84 THR A CA 1
ATOM 664 C C . THR A 1 84 ? 4.004 -9.203 -0.699 1.00 92.19 84 THR A C 1
ATOM 666 O O . THR A 1 84 ? 4.950 -9.095 0.075 1.00 92.19 84 THR A O 1
ATOM 669 N N . PHE A 1 85 ? 2.860 -8.546 -0.540 1.00 90.69 85 PHE A N 1
ATOM 670 C CA . PHE A 1 85 ? 2.587 -7.602 0.538 1.00 90.69 85 PHE A CA 1
ATOM 671 C C . PHE A 1 85 ? 1.338 -8.026 1.293 1.00 90.69 85 PHE A C 1
ATOM 673 O O . PHE A 1 85 ? 0.341 -8.396 0.672 1.00 90.69 85 PHE A O 1
ATOM 680 N N . VAL A 1 86 ? 1.370 -7.909 2.618 1.00 90.56 86 VAL A N 1
ATOM 681 C CA . VAL A 1 86 ? 0.165 -7.935 3.449 1.00 90.56 86 VAL A CA 1
ATOM 682 C C . VAL A 1 86 ? -0.091 -6.516 3.927 1.00 90.56 86 VAL A C 1
ATOM 684 O O . VAL A 1 86 ? 0.774 -5.874 4.531 1.00 90.56 86 VAL A O 1
ATOM 687 N N . LEU A 1 87 ? -1.279 -6.015 3.607 1.00 87.25 87 LEU A N 1
ATOM 688 C CA . LEU A 1 87 ? -1.676 -4.633 3.823 1.00 87.25 87 LEU A CA 1
ATOM 689 C C . LEU A 1 87 ? -2.937 -4.610 4.678 1.00 87.25 87 LEU A C 1
ATOM 691 O O . LEU A 1 87 ? -3.905 -5.314 4.384 1.00 87.25 87 LEU A O 1
ATOM 695 N N . GLN A 1 88 ? -2.931 -3.763 5.699 1.00 85.50 88 GLN A N 1
ATOM 696 C CA . GLN A 1 88 ? -4.069 -3.506 6.566 1.00 85.50 88 GLN A CA 1
ATOM 697 C C . GLN A 1 88 ? -4.484 -2.042 6.454 1.00 85.50 88 GLN A C 1
ATOM 699 O O . GLN A 1 88 ? -3.645 -1.146 6.487 1.00 85.50 88 GLN A O 1
ATOM 704 N N . LYS A 1 89 ? -5.778 -1.787 6.299 1.00 82.12 89 LYS A N 1
ATOM 705 C CA . LYS A 1 89 ? -6.321 -0.436 6.188 1.00 82.12 89 LYS A CA 1
ATOM 706 C C . LYS A 1 89 ? -6.218 0.277 7.542 1.00 82.12 89 LYS A C 1
ATOM 708 O O . LYS A 1 89 ? -6.653 -0.266 8.550 1.00 82.12 89 LYS A O 1
ATOM 713 N N . THR A 1 90 ? -5.682 1.498 7.573 1.00 72.19 90 THR A N 1
ATOM 714 C CA . THR A 1 90 ? -5.471 2.302 8.800 1.00 72.19 90 THR A CA 1
ATOM 715 C C . THR A 1 90 ? -6.788 2.729 9.466 1.00 72.19 90 THR A C 1
ATOM 717 O O . THR A 1 90 ? -6.809 3.220 10.591 1.00 72.19 90 THR A O 1
ATOM 720 N N . SER A 1 91 ? -7.916 2.550 8.781 1.00 64.12 91 SER A N 1
ATOM 721 C CA . SER A 1 91 ? -9.210 3.106 9.159 1.00 64.12 91 SER A CA 1
ATOM 722 C C . SER A 1 91 ? -10.141 2.085 9.808 1.00 64.12 91 SER A C 1
ATOM 724 O O . SER A 1 91 ? -11.304 2.014 9.427 1.00 64.12 91 SER A O 1
ATOM 726 N N . GLU A 1 92 ? -9.674 1.302 10.774 1.00 68.62 92 GLU A N 1
ATOM 727 C CA . GLU A 1 92 ? -10.574 0.458 11.559 1.00 68.62 92 GLU A CA 1
ATOM 728 C C . GLU A 1 92 ? -10.926 1.168 12.866 1.00 68.62 92 GLU A C 1
ATOM 730 O O . GLU A 1 92 ? -10.086 1.245 13.769 1.00 68.62 92 GLU A O 1
ATOM 735 N N . PRO A 1 93 ? -12.164 1.676 13.021 1.00 72.00 93 PRO A N 1
ATOM 736 C CA . PRO A 1 93 ? -12.683 2.091 14.322 1.00 72.00 93 PRO A CA 1
ATOM 737 C C . PRO A 1 93 ? -12.476 1.010 15.377 1.00 72.00 93 PRO A C 1
ATOM 739 O O . PRO A 1 93 ? -12.196 1.320 16.525 1.00 72.00 93 PRO A O 1
ATOM 742 N N . ARG A 1 94 ? -12.511 -0.270 14.976 1.00 74.06 94 ARG A N 1
ATOM 743 C CA . ARG A 1 94 ? -12.194 -1.390 15.862 1.00 74.06 94 ARG A CA 1
ATOM 744 C C . ARG A 1 94 ? -10.761 -1.331 16.387 1.00 74.06 94 ARG A C 1
ATOM 746 O O . ARG A 1 94 ? -10.556 -1.539 17.572 1.00 74.06 94 ARG A O 1
ATOM 753 N N . GLN A 1 95 ? -9.768 -1.075 15.536 1.00 74.00 95 GLN A N 1
ATOM 754 C CA . GLN A 1 95 ? -8.369 -1.012 15.972 1.00 74.00 95 GLN A CA 1
ATOM 755 C C . GLN A 1 95 ? -8.101 0.222 16.826 1.00 74.00 95 GLN A C 1
ATOM 757 O O . GLN A 1 95 ? -7.397 0.120 17.827 1.00 74.00 95 GLN A O 1
ATOM 762 N N . ARG A 1 96 ? -8.702 1.362 16.471 1.00 78.81 96 ARG A N 1
ATOM 763 C CA . ARG A 1 96 ? -8.632 2.575 17.292 1.00 78.81 96 ARG A CA 1
ATOM 764 C C . ARG A 1 96 ? -9.272 2.361 18.661 1.00 78.81 96 ARG A C 1
ATOM 766 O O . ARG A 1 96 ? -8.660 2.697 19.667 1.00 78.81 96 ARG A O 1
ATOM 773 N N . LEU A 1 97 ? -10.422 1.692 18.704 1.00 82.56 97 LEU A N 1
ATOM 774 C CA . LEU A 1 97 ? -11.082 1.295 19.941 1.00 82.56 97 LEU A CA 1
ATOM 775 C C . LEU A 1 97 ? -10.234 0.313 20.762 1.00 82.56 97 LEU A C 1
ATOM 777 O O . LEU A 1 97 ? -10.055 0.530 21.953 1.00 82.56 97 LEU A O 1
ATOM 781 N N . LEU A 1 98 ? -9.669 -0.733 20.150 1.00 81.38 98 LEU A N 1
ATOM 782 C CA . LEU A 1 98 ? -8.788 -1.679 20.851 1.00 81.38 98 LEU A CA 1
ATOM 783 C C . LEU A 1 98 ? -7.543 -0.983 21.413 1.00 81.38 98 LEU A C 1
ATOM 785 O O . LEU A 1 98 ? -7.159 -1.249 22.549 1.00 81.38 98 LEU A O 1
ATOM 789 N N . SER A 1 99 ? -6.948 -0.060 20.651 1.00 82.12 99 SER A N 1
ATOM 790 C CA . SER A 1 99 ? -5.833 0.760 21.124 1.00 82.12 99 SER A CA 1
ATOM 791 C C . SER A 1 99 ? -6.257 1.632 22.304 1.00 82.12 99 SER A C 1
ATOM 793 O O . SER A 1 99 ? -5.571 1.630 23.320 1.00 82.12 99 SER A O 1
ATOM 795 N N . ALA A 1 100 ? -7.393 2.326 22.200 1.00 85.88 100 ALA A N 1
ATOM 796 C CA . ALA A 1 100 ? -7.932 3.175 23.257 1.00 85.88 100 ALA A CA 1
ATOM 797 C C . ALA A 1 100 ? -8.238 2.393 24.539 1.00 85.88 100 ALA A C 1
ATOM 799 O O . ALA A 1 100 ? -7.952 2.886 25.624 1.00 85.88 100 ALA A O 1
ATOM 800 N N . ILE A 1 101 ? -8.771 1.170 24.420 1.00 87.81 101 ILE A N 1
ATOM 801 C CA . ILE A 1 101 ? -9.000 0.262 25.553 1.00 87.81 101 ILE A CA 1
ATOM 802 C C . ILE A 1 101 ? -7.665 -0.145 26.179 1.00 87.81 101 ILE A C 1
ATOM 804 O O . ILE A 1 101 ? -7.524 -0.104 27.395 1.00 87.81 101 ILE A O 1
ATOM 808 N N . SER A 1 102 ? -6.667 -0.499 25.363 1.00 85.94 102 SER A N 1
ATOM 809 C CA . SER A 1 102 ? -5.352 -0.910 25.871 1.00 85.94 102 SER A CA 1
ATOM 810 C C . SER A 1 102 ? -4.597 0.214 26.589 1.00 85.94 102 SER A C 1
ATOM 812 O O . SER A 1 102 ? -3.824 -0.064 27.499 1.00 85.94 102 SER A O 1
ATOM 814 N N . THR A 1 103 ? -4.821 1.474 26.198 1.00 89.19 103 THR A N 1
ATOM 815 C CA . THR A 1 103 ? -4.184 2.648 26.815 1.00 89.19 103 THR A CA 1
ATOM 816 C C . THR A 1 103 ? -5.092 3.367 27.817 1.00 89.19 103 THR A C 1
ATOM 818 O O . THR A 1 103 ? -4.703 4.410 28.337 1.00 89.19 103 THR A O 1
ATOM 821 N N . ASP A 1 104 ? -6.311 2.866 28.042 1.00 86.62 104 ASP A N 1
ATOM 822 C CA . ASP A 1 104 ? -7.392 3.501 28.815 1.00 86.62 104 ASP A CA 1
ATOM 823 C C . ASP A 1 104 ? -7.588 5.000 28.505 1.00 86.62 104 ASP A C 1
ATOM 825 O O . ASP A 1 104 ? -7.839 5.844 29.362 1.00 86.62 104 ASP A O 1
ATOM 829 N N . THR A 1 105 ? -7.416 5.379 27.236 1.00 88.25 105 THR A N 1
ATOM 830 C CA . THR A 1 105 ? -7.474 6.782 26.808 1.00 88.25 105 THR A CA 1
ATOM 831 C C . THR A 1 105 ? -8.501 6.956 25.707 1.00 88.25 105 THR A C 1
ATOM 833 O O . THR A 1 105 ? -8.460 6.255 24.704 1.00 88.25 105 THR A O 1
ATOM 836 N N . LYS A 1 106 ? -9.390 7.951 25.835 1.00 85.00 106 LYS A N 1
ATOM 837 C CA . LYS A 1 106 ? -10.369 8.336 24.791 1.00 85.00 106 LYS A CA 1
ATOM 838 C C . LYS A 1 106 ? -11.354 7.222 24.381 1.00 85.00 106 LYS A C 1
ATOM 840 O O . LYS A 1 106 ? -12.009 7.349 23.351 1.00 85.00 106 LYS A O 1
ATOM 845 N N . VAL A 1 107 ? -11.534 6.189 25.211 1.00 88.69 107 VAL A N 1
ATOM 846 C CA . VAL A 1 107 ? -12.389 5.016 24.932 1.00 88.69 107 VAL A CA 1
ATOM 847 C C . VAL A 1 107 ? -13.806 5.409 24.501 1.00 88.69 107 VAL A C 1
ATOM 849 O O . VAL A 1 107 ? -14.280 4.951 23.467 1.00 88.69 107 VAL A O 1
ATOM 852 N N . ARG A 1 108 ? -14.474 6.309 25.240 1.00 90.50 108 ARG A N 1
ATOM 853 C CA . ARG A 1 108 ? -15.852 6.743 24.933 1.00 90.50 108 ARG A CA 1
ATOM 854 C C . ARG A 1 108 ? -15.988 7.347 23.531 1.00 90.50 108 ARG A C 1
ATOM 856 O O . ARG A 1 108 ? -16.929 7.012 22.822 1.00 90.50 108 ARG A O 1
ATOM 863 N N . LYS A 1 109 ? -15.031 8.185 23.124 1.00 88.00 109 LYS A N 1
ATOM 864 C CA . LYS A 1 109 ? -15.025 8.808 21.795 1.00 88.00 109 LYS A CA 1
ATOM 865 C C . LYS A 1 109 ? -14.901 7.751 20.695 1.00 88.00 109 LYS A C 1
ATOM 867 O O . LYS A 1 109 ? -15.663 7.769 19.737 1.00 88.00 109 LYS A O 1
ATOM 872 N N . GLU A 1 110 ? -13.977 6.805 20.855 1.00 87.50 110 GLU A N 1
ATOM 873 C CA . GLU A 1 110 ? -13.779 5.740 19.864 1.00 87.50 110 GLU A CA 1
ATOM 874 C C . GLU A 1 110 ? -14.981 4.778 19.792 1.00 87.50 110 GLU A C 1
ATOM 876 O O . GLU A 1 110 ? -15.270 4.248 18.721 1.00 87.50 110 GLU A O 1
ATOM 881 N N . ILE A 1 111 ? -15.725 4.582 20.892 1.00 88.19 111 ILE A N 1
ATOM 882 C CA . ILE A 1 111 ? -17.002 3.843 20.884 1.00 88.19 111 ILE A CA 1
ATOM 883 C C . ILE A 1 111 ? -18.046 4.573 20.030 1.00 88.19 111 ILE A C 1
ATOM 885 O O . ILE A 1 111 ? -18.698 3.948 19.193 1.00 88.19 111 ILE A O 1
ATOM 889 N N . GLU A 1 112 ? -18.215 5.881 20.226 1.00 88.38 112 GLU A N 1
ATOM 890 C CA . GLU A 1 112 ? -19.168 6.692 19.458 1.00 88.38 112 GLU A CA 1
ATOM 891 C C . GLU A 1 112 ? -18.821 6.685 17.957 1.00 88.38 112 GLU A C 1
ATOM 893 O O . GLU A 1 112 ? -19.692 6.410 17.125 1.00 88.38 112 GLU A O 1
ATOM 898 N N . ASP A 1 113 ? -17.539 6.857 17.617 1.00 82.56 113 ASP A N 1
ATOM 899 C CA . ASP A 1 113 ? -17.034 6.788 16.240 1.00 82.56 113 ASP A CA 1
ATOM 900 C C . ASP A 1 113 ? -17.235 5.387 15.619 1.00 82.56 113 ASP A C 1
ATOM 902 O O . ASP A 1 113 ? -17.644 5.263 14.459 1.00 82.56 113 ASP A O 1
ATOM 906 N N . PHE A 1 114 ? -17.005 4.312 16.389 1.00 82.50 114 PHE A N 1
ATOM 907 C CA . PHE A 1 114 ? -17.245 2.927 15.960 1.00 82.50 114 PHE A CA 1
ATOM 908 C C . PHE A 1 114 ? -18.720 2.673 15.629 1.00 82.50 114 PHE A C 1
ATOM 910 O O . PHE A 1 114 ? -19.041 2.095 14.585 1.00 82.50 114 PHE A O 1
ATOM 917 N N . LEU A 1 115 ? -19.630 3.135 16.489 1.00 83.44 115 LEU A N 1
ATOM 918 C CA . LEU A 1 115 ? -21.071 2.993 16.286 1.00 83.44 115 LEU A CA 1
ATOM 919 C C . LEU A 1 115 ? -21.562 3.804 15.077 1.00 83.44 115 LEU A C 1
ATOM 921 O O . LEU A 1 115 ? -22.391 3.311 14.307 1.00 83.44 115 LEU A O 1
ATOM 925 N N . ALA A 1 116 ? -21.037 5.015 14.873 1.00 80.12 116 ALA A N 1
ATOM 926 C CA . ALA A 1 116 ? -21.387 5.866 13.737 1.00 80.12 116 ALA A CA 1
ATOM 927 C C . ALA A 1 116 ? -20.959 5.259 12.387 1.00 80.12 116 ALA A C 1
ATOM 929 O O . ALA A 1 116 ? -21.704 5.339 11.406 1.00 80.12 116 ALA A O 1
ATOM 930 N N . MET A 1 117 ? -19.790 4.612 12.325 1.00 69.62 117 MET A N 1
ATOM 931 C CA . MET A 1 117 ? -19.302 3.985 11.091 1.00 69.62 117 MET A CA 1
ATOM 932 C C . MET A 1 117 ? -20.057 2.697 10.736 1.00 69.62 117 MET A C 1
ATOM 934 O O . MET A 1 117 ? -20.408 2.505 9.571 1.00 69.62 117 MET A O 1
ATOM 938 N N . ASN A 1 118 ? -20.394 1.853 11.718 1.00 67.75 118 ASN A N 1
ATOM 939 C CA . ASN A 1 118 ? -21.131 0.608 11.457 1.00 67.75 118 ASN A CA 1
ATOM 940 C C . ASN A 1 118 ? -22.579 0.830 10.992 1.00 67.75 118 ASN A C 1
ATOM 942 O O . ASN A 1 118 ? -23.112 0.001 10.258 1.00 67.75 118 ASN A O 1
ATOM 946 N N . ARG A 1 119 ? -23.212 1.960 11.339 1.00 66.88 119 ARG A N 1
ATOM 947 C CA . ARG A 1 119 ? -24.556 2.302 10.834 1.00 66.88 119 ARG A CA 1
ATOM 948 C C . ARG A 1 119 ? -24.598 2.574 9.322 1.00 66.88 119 ARG A C 1
ATOM 950 O O . ARG A 1 119 ? -25.667 2.482 8.732 1.00 66.88 119 ARG A O 1
ATOM 957 N N . ASN A 1 120 ? -23.459 2.874 8.690 1.00 57.50 120 ASN A N 1
ATOM 958 C CA . ASN A 1 120 ? -23.371 3.286 7.281 1.00 57.50 120 ASN A CA 1
ATOM 959 C C . ASN A 1 120 ? -22.789 2.206 6.341 1.00 57.50 120 ASN A C 1
ATOM 961 O O . ASN A 1 120 ? -22.569 2.474 5.159 1.00 57.50 120 ASN A O 1
ATOM 965 N N . ALA A 1 121 ? -22.552 0.985 6.833 1.00 56.03 121 ALA A N 1
ATOM 966 C CA . ALA A 1 121 ? -21.830 -0.081 6.124 1.00 56.03 121 ALA A CA 1
ATOM 967 C C . ALA A 1 121 ? -22.608 -0.770 4.976 1.00 56.03 121 ALA A C 1
ATOM 969 O O . ALA A 1 121 ? -22.126 -1.740 4.397 1.00 56.03 121 ALA A O 1
ATOM 970 N N . ALA A 1 122 ? -23.792 -0.274 4.601 1.00 51.53 122 ALA A N 1
ATOM 971 C CA . ALA A 1 122 ? -24.614 -0.836 3.522 1.00 51.53 122 ALA A CA 1
ATOM 972 C C . ALA A 1 122 ? -24.174 -0.425 2.094 1.00 51.53 122 ALA A C 1
ATOM 974 O O . ALA A 1 122 ? -24.867 -0.736 1.128 1.00 51.53 122 ALA A O 1
ATOM 975 N N . LYS A 1 123 ? -23.045 0.280 1.922 1.00 51.12 123 LYS A N 1
ATOM 976 C CA . LYS A 1 123 ? -22.531 0.692 0.600 1.00 51.12 123 LYS A CA 1
ATOM 977 C C . LYS A 1 123 ? -21.359 -0.190 0.167 1.00 51.12 123 LYS A C 1
ATOM 979 O O . LYS A 1 123 ? -20.206 0.072 0.497 1.00 51.12 123 LYS A O 1
ATOM 984 N N . GLY A 1 124 ? -21.706 -1.256 -0.554 1.00 53.31 124 GLY A N 1
ATOM 985 C CA . GLY A 1 124 ? -20.804 -2.299 -1.035 1.00 53.31 124 GLY A CA 1
ATOM 986 C C . GLY A 1 124 ? -19.709 -1.844 -2.008 1.00 53.31 124 GLY A C 1
ATOM 987 O O . GLY A 1 124 ? -19.797 -0.796 -2.644 1.00 53.31 124 GLY A O 1
ATOM 988 N N . GLU A 1 125 ? -18.685 -2.699 -2.084 1.00 51.00 125 GLU A N 1
ATOM 989 C CA . GLU A 1 125 ? -17.581 -2.826 -3.057 1.00 51.00 125 GLU A CA 1
ATOM 990 C C . GLU A 1 125 ? -16.685 -1.598 -3.334 1.00 51.00 125 GLU A C 1
ATOM 992 O O . GLU A 1 125 ? -15.462 -1.740 -3.341 1.00 51.00 125 GLU A O 1
ATOM 997 N N . GLN A 1 126 ? -17.217 -0.381 -3.475 1.00 47.59 126 GLN A N 1
ATOM 998 C CA . GLN A 1 126 ? -16.422 0.828 -3.750 1.00 47.59 126 GLN A CA 1
ATOM 999 C C . GLN A 1 126 ? -15.571 1.282 -2.547 1.00 47.59 126 GLN A C 1
ATOM 1001 O O . GLN A 1 126 ? -14.467 1.797 -2.729 1.00 47.59 126 GLN A O 1
ATOM 1006 N N . GLN A 1 127 ? -16.009 1.016 -1.310 1.00 53.28 127 GLN A N 1
ATOM 1007 C CA . GLN A 1 127 ? -15.235 1.331 -0.096 1.00 53.28 127 GLN A CA 1
ATOM 1008 C C . GLN A 1 127 ? -13.995 0.441 0.110 1.00 53.28 127 GLN A C 1
ATOM 1010 O O . GLN A 1 127 ? -13.131 0.773 0.928 1.00 53.28 127 GLN A O 1
ATOM 1015 N N . LEU A 1 128 ? -13.870 -0.673 -0.620 1.00 57.25 128 LEU A N 1
ATOM 1016 C CA . LEU A 1 128 ? -12.763 -1.624 -0.447 1.00 57.25 128 LEU A CA 1
ATOM 1017 C C . LEU A 1 128 ? -11.431 -1.096 -1.007 1.00 57.25 128 LEU A C 1
ATOM 1019 O O . LEU A 1 128 ? -10.358 -1.580 -0.642 1.00 57.25 128 LEU A O 1
ATOM 1023 N N . LEU A 1 129 ? -11.480 -0.115 -1.912 1.00 57.78 129 LEU A N 1
ATOM 1024 C CA . LEU A 1 129 ? -10.305 0.375 -2.638 1.00 57.78 129 LEU A CA 1
ATOM 1025 C C . LEU A 1 129 ? -9.701 1.636 -2.007 1.00 57.78 129 LEU A C 1
ATOM 1027 O O . LEU A 1 129 ? -8.477 1.790 -1.989 1.00 57.78 129 LEU A O 1
ATOM 1031 N N . GLU A 1 130 ? -10.534 2.522 -1.462 1.00 64.62 130 GLU A N 1
ATOM 1032 C CA . GLU A 1 130 ? -10.102 3.829 -0.963 1.00 64.62 130 GLU A CA 1
ATOM 1033 C C . GLU A 1 130 ? -9.751 3.810 0.521 1.00 64.62 130 GLU A C 1
ATOM 1035 O O . GLU A 1 130 ? -10.546 3.387 1.356 1.00 64.62 130 GLU A O 1
ATOM 1040 N N . GLY A 1 131 ? -8.562 4.302 0.861 1.00 71.56 131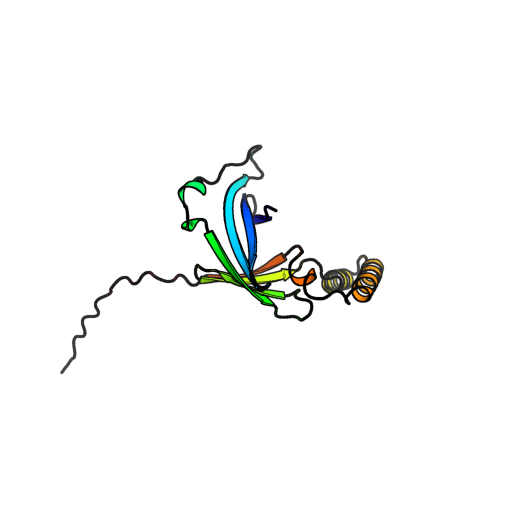 GLY A N 1
ATOM 1041 C CA . GLY A 1 131 ? -8.119 4.513 2.236 1.00 71.56 131 GLY A CA 1
ATOM 1042 C C . GLY A 1 131 ? -6.605 4.449 2.365 1.00 71.56 131 GLY A C 1
ATOM 1043 O O . GLY A 1 131 ? -5.896 4.102 1.418 1.00 71.56 131 GLY A O 1
ATOM 1044 N N . GLU A 1 132 ? -6.113 4.793 3.549 1.00 76.50 132 GLU A N 1
ATOM 1045 C CA . GLU A 1 132 ? -4.709 4.603 3.895 1.00 76.50 132 GLU A CA 1
ATOM 1046 C C . GLU A 1 132 ? -4.462 3.137 4.247 1.00 76.50 132 GLU A C 1
ATOM 1048 O O . GLU A 1 132 ? -5.245 2.515 4.966 1.00 76.50 132 GLU A O 1
ATOM 1053 N N . TRP A 1 133 ? -3.383 2.582 3.703 1.00 82.31 133 TRP A N 1
ATOM 1054 C CA . TRP A 1 133 ? -2.997 1.191 3.891 1.00 82.31 133 TRP A CA 1
ATOM 1055 C C . TRP A 1 133 ? -1.625 1.131 4.543 1.00 82.31 133 TRP A C 1
ATOM 1057 O O . TRP A 1 133 ? -0.648 1.635 3.991 1.00 82.31 133 TRP A O 1
ATOM 1067 N N . ASN A 1 134 ? -1.551 0.453 5.678 1.00 83.44 134 ASN A N 1
ATOM 1068 C CA . ASN A 1 134 ? -0.311 0.123 6.353 1.00 83.44 134 ASN A CA 1
ATOM 1069 C C . ASN A 1 134 ? 0.193 -1.229 5.859 1.00 83.44 134 ASN A C 1
ATOM 1071 O O . ASN A 1 134 ? -0.546 -2.215 5.818 1.00 83.44 134 ASN A O 1
ATOM 1075 N N . MET A 1 135 ? 1.469 -1.285 5.497 1.00 85.94 135 MET A N 1
ATOM 1076 C CA . MET A 1 135 ? 2.144 -2.541 5.193 1.00 85.94 135 MET A CA 1
ATOM 1077 C C . MET A 1 135 ? 2.538 -3.213 6.506 1.00 85.94 135 MET A C 1
ATOM 1079 O O . MET A 1 135 ? 3.355 -2.672 7.245 1.00 85.94 135 MET A O 1
ATOM 1083 N N . ILE A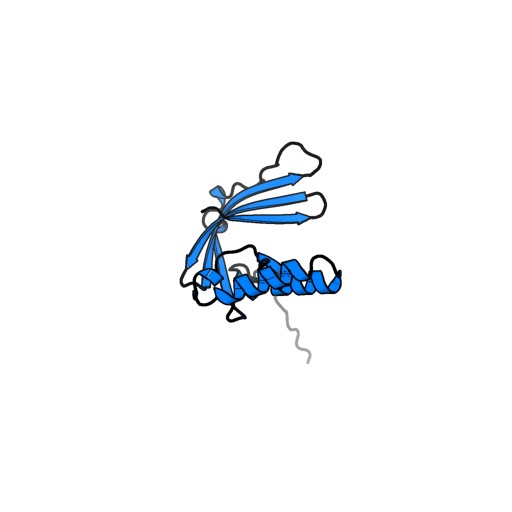 1 136 ? 1.950 -4.376 6.793 1.00 87.56 136 ILE A N 1
ATOM 1084 C CA . ILE A 1 136 ? 2.256 -5.147 8.009 1.00 87.56 136 ILE A CA 1
ATOM 1085 C C . ILE A 1 136 ? 3.270 -6.261 7.742 1.00 87.56 136 ILE A C 1
ATOM 1087 O O . ILE A 1 136 ? 3.940 -6.718 8.662 1.00 87.56 136 ILE A O 1
ATOM 1091 N N . TRP A 1 137 ? 3.405 -6.688 6.482 1.00 88.50 137 TRP A N 1
ATOM 1092 C CA . TRP A 1 137 ? 4.398 -7.674 6.070 1.00 88.50 137 TRP A CA 1
ATOM 1093 C C . TRP A 1 137 ? 4.737 -7.547 4.583 1.00 88.50 137 TRP A C 1
ATOM 1095 O O . TRP A 1 137 ? 3.893 -7.145 3.775 1.00 88.50 137 TRP A O 1
ATOM 1105 N N . SER A 1 138 ? 5.957 -7.938 4.212 1.00 89.31 138 SER A N 1
ATOM 1106 C CA . SER A 1 138 ? 6.357 -8.097 2.814 1.00 89.31 138 SER A CA 1
ATOM 1107 C C . SER A 1 138 ? 7.372 -9.227 2.635 1.00 89.31 138 SER A C 1
ATOM 1109 O O . SER A 1 138 ? 8.131 -9.539 3.550 1.00 89.31 138 SER A O 1
ATOM 1111 N N . SER A 1 139 ? 7.389 -9.824 1.446 1.00 89.25 139 SER A N 1
ATOM 1112 C CA . SER A 1 139 ? 8.409 -10.773 0.995 1.00 89.25 139 SER A CA 1
ATOM 1113 C C . SER A 1 139 ? 8.681 -10.571 -0.488 1.00 89.25 139 SER A C 1
ATOM 1115 O O . SER A 1 139 ? 7.805 -10.141 -1.242 1.00 89.25 139 SER A O 1
ATOM 1117 N N . GLN A 1 140 ? 9.896 -10.894 -0.911 1.00 84.19 140 GLN A N 1
ATOM 1118 C CA . GLN A 1 140 ? 10.282 -10.917 -2.308 1.00 84.19 140 GLN A CA 1
ATOM 1119 C C . GLN A 1 140 ? 10.965 -12.242 -2.606 1.00 84.19 140 GLN A C 1
ATOM 1121 O O . GLN A 1 140 ? 11.963 -12.589 -1.978 1.00 84.19 140 GLN A O 1
ATOM 1126 N N . ILE A 1 141 ? 10.431 -12.969 -3.582 1.00 76.19 141 ILE A N 1
ATOM 1127 C CA . ILE A 1 141 ? 11.132 -14.107 -4.159 1.00 76.19 141 ILE A CA 1
ATOM 1128 C C . ILE A 1 141 ? 12.030 -13.530 -5.247 1.00 76.19 141 ILE A C 1
ATOM 1130 O O . ILE A 1 141 ? 11.539 -13.028 -6.260 1.00 76.19 141 ILE A O 1
ATOM 1134 N N . ILE A 1 142 ? 13.343 -13.558 -5.021 1.00 62.72 142 ILE A N 1
ATOM 1135 C CA . ILE A 1 142 ? 14.312 -13.277 -6.078 1.00 62.72 142 ILE A CA 1
ATOM 1136 C C . ILE A 1 142 ? 14.205 -14.451 -7.047 1.00 62.72 142 ILE A C 1
ATOM 1138 O O . ILE A 1 142 ? 14.600 -15.570 -6.731 1.00 62.72 142 ILE A O 1
ATOM 1142 N N . LEU A 1 143 ? 13.591 -14.216 -8.204 1.00 53.66 143 LEU A N 1
ATOM 1143 C CA . LEU A 1 143 ? 13.698 -15.151 -9.312 1.00 53.66 143 LEU A CA 1
ATOM 1144 C C . LEU A 1 143 ? 15.125 -15.011 -9.836 1.00 53.66 143 LEU A C 1
ATOM 1146 O O . LEU A 1 143 ? 15.416 -14.081 -10.589 1.00 53.66 143 LEU A O 1
ATOM 1150 N N . ASP A 1 144 ? 16.014 -15.895 -9.384 1.00 43.81 144 ASP A N 1
ATOM 1151 C CA . ASP A 1 144 ? 17.318 -16.070 -10.007 1.00 43.81 144 ASP A CA 1
ATOM 1152 C C . ASP A 1 144 ? 17.082 -16.306 -11.501 1.00 43.81 144 ASP A C 1
ATOM 1154 O O . ASP A 1 144 ? 16.498 -17.309 -11.920 1.00 43.81 144 ASP A O 1
ATOM 1158 N N . VAL A 1 145 ? 17.520 -15.354 -12.323 1.00 47.69 145 VAL A N 1
ATOM 1159 C CA . VAL A 1 145 ? 17.779 -15.612 -13.741 1.00 47.69 145 VAL A CA 1
ATOM 1160 C C . VAL A 1 145 ? 18.673 -16.856 -13.789 1.00 47.69 145 VAL A C 1
ATOM 1162 O O . VAL A 1 145 ? 19.702 -16.869 -13.106 1.00 47.69 145 VAL A O 1
ATOM 1165 N N . PRO A 1 146 ? 18.308 -17.922 -14.523 1.00 38.34 146 PRO A N 1
ATOM 1166 C CA . PRO A 1 146 ? 19.002 -19.195 -14.414 1.00 38.34 146 PRO A CA 1
ATOM 1167 C C . PRO A 1 146 ? 20.439 -19.040 -14.917 1.00 38.34 146 PRO A C 1
ATOM 1169 O O . PRO A 1 146 ? 20.699 -18.997 -16.118 1.00 38.34 146 PRO A O 1
ATOM 1172 N N . THR A 1 147 ? 21.399 -18.978 -13.995 1.00 35.84 147 THR A N 1
ATOM 1173 C CA . THR A 1 147 ? 22.803 -19.211 -14.324 1.00 35.84 147 THR A CA 1
ATOM 1174 C C . THR A 1 147 ? 22.995 -20.715 -14.453 1.00 35.84 147 THR A C 1
ATOM 1176 O O . THR A 1 147 ? 22.837 -21.485 -13.508 1.00 35.84 147 THR A O 1
ATOM 1179 N N . PHE A 1 148 ? 23.294 -21.139 -15.677 1.00 36.66 148 PHE A N 1
ATOM 1180 C CA . PHE A 1 148 ? 23.504 -22.523 -16.077 1.00 36.66 148 PHE A CA 1
ATOM 1181 C C . PHE A 1 148 ? 24.709 -23.129 -15.329 1.00 36.66 148 PHE A C 1
ATOM 1183 O O . PHE A 1 148 ? 25.840 -23.101 -15.816 1.00 36.66 148 PHE A O 1
ATOM 1190 N N . ARG A 1 149 ? 24.506 -23.693 -14.132 1.00 29.55 149 ARG A N 1
ATOM 1191 C CA . ARG A 1 149 ? 25.517 -24.556 -13.504 1.00 29.55 149 ARG A CA 1
ATOM 1192 C C . ARG A 1 149 ? 25.438 -25.945 -14.132 1.00 29.55 149 ARG A C 1
ATOM 1194 O O . ARG A 1 149 ? 24.553 -26.731 -13.808 1.00 29.55 149 ARG A O 1
ATOM 1201 N N . ARG A 1 150 ? 26.402 -26.273 -15.002 1.00 34.03 150 ARG A N 1
ATOM 1202 C CA . ARG A 1 150 ? 26.678 -27.666 -15.392 1.00 34.03 150 ARG A CA 1
ATOM 1203 C C . ARG A 1 150 ? 27.016 -28.471 -14.133 1.00 34.03 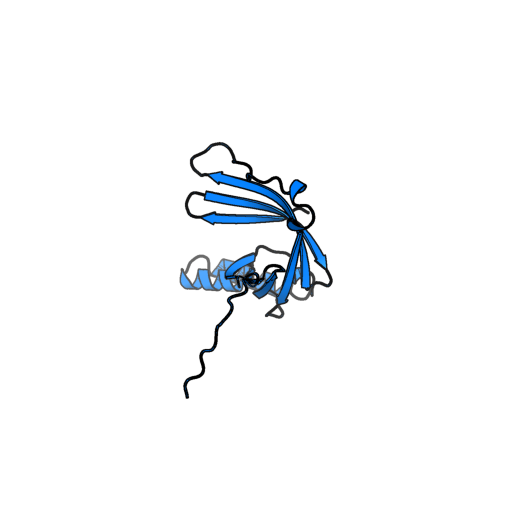150 ARG A C 1
ATOM 1205 O O . ARG A 1 150 ? 28.077 -28.267 -13.550 1.00 34.03 150 ARG A O 1
ATOM 1212 N N . GLN A 1 151 ? 26.164 -29.415 -13.745 1.00 30.88 151 GLN A N 1
ATOM 1213 C CA . GLN A 1 151 ? 26.591 -30.533 -12.904 1.00 30.88 151 GLN A CA 1
ATOM 1214 C C . GLN A 1 151 ? 27.233 -31.591 -13.802 1.00 30.88 151 GLN A C 1
ATOM 1216 O O . GLN A 1 151 ? 26.583 -32.167 -14.672 1.00 30.88 151 GLN A O 1
ATOM 1221 N N . LYS A 1 152 ? 28.530 -31.838 -13.598 1.00 33.81 152 LYS A N 1
ATOM 1222 C CA . LYS A 1 152 ? 29.212 -33.025 -14.116 1.00 33.81 152 LYS A CA 1
ATOM 1223 C C . LYS A 1 152 ? 28.944 -34.153 -13.120 1.00 33.81 152 LYS A C 1
ATOM 1225 O O . LYS A 1 152 ? 29.498 -34.154 -12.027 1.00 33.81 152 LYS A O 1
ATOM 1230 N N . ILE A 1 153 ? 28.059 -35.075 -13.488 1.00 34.00 153 ILE A N 1
ATOM 1231 C CA . ILE A 1 153 ? 27.852 -36.331 -12.764 1.00 34.00 153 ILE A CA 1
ATOM 1232 C C . ILE A 1 153 ? 29.054 -37.224 -13.081 1.00 34.00 153 ILE A C 1
ATOM 1234 O O . ILE A 1 153 ? 29.261 -37.582 -14.239 1.00 34.00 153 ILE A O 1
ATOM 1238 N N . ILE A 1 154 ? 29.841 -37.583 -12.070 1.00 35.72 154 ILE A N 1
ATOM 1239 C CA . ILE A 1 154 ? 30.760 -38.720 -12.155 1.00 35.72 154 ILE A CA 1
ATOM 1240 C C . ILE A 1 154 ? 30.051 -39.861 -11.427 1.00 35.72 154 ILE A C 1
ATOM 1242 O O . ILE A 1 154 ? 29.869 -39.802 -10.213 1.00 35.72 154 ILE A O 1
ATOM 1246 N N . ARG A 1 155 ? 29.558 -40.848 -12.182 1.00 32.12 155 ARG A N 1
ATOM 1247 C CA . ARG A 1 155 ? 29.056 -42.106 -11.619 1.00 32.12 155 ARG A CA 1
ATOM 1248 C C . ARG A 1 155 ? 30.266 -42.953 -11.230 1.00 32.12 155 ARG A C 1
ATOM 1250 O O . ARG A 1 155 ? 31.130 -43.172 -12.072 1.00 32.12 155 ARG A O 1
ATOM 1257 N N . GLY A 1 156 ? 30.321 -43.387 -9.975 1.00 33.34 156 GLY A N 1
ATOM 1258 C CA . GLY A 1 156 ? 31.230 -44.443 -9.538 1.00 33.34 156 GLY A CA 1
ATOM 1259 C C . GLY A 1 156 ? 30.673 -45.809 -9.935 1.00 33.34 156 GLY A C 1
ATOM 1260 O O . GLY A 1 156 ? 29.474 -46.052 -9.779 1.00 33.34 156 GLY A O 1
ATOM 1261 N N . THR A 1 157 ? 31.549 -46.654 -10.462 1.00 41.53 157 THR A N 1
ATOM 1262 C CA . THR A 1 157 ? 31.466 -48.121 -10.418 1.00 41.53 157 THR A CA 1
ATOM 1263 C C . THR A 1 157 ? 32.520 -48.601 -9.446 1.00 41.53 157 THR A C 1
ATOM 1265 O O . THR A 1 157 ? 33.614 -47.989 -9.473 1.00 41.53 157 THR A O 1
#

Organism: NCBI:txid360622

Radius of gyration: 21.59 Å; chains: 1; bounding box: 56×70×49 Å

Sequence (157 aa):
MDRVLKLRLHNLELGVEAAASVKDGKRILFRFDKAAFSFKFLPFKVPYPVPFKLLGDEAKGWLDTTYLSNSGNLRISKGNKGTTFVLQKTSEPRQRLLSAISTDTKVRKEIEDFLAMNRNAAKGEQQLLEGEWNMIWSSQIILDVPTFRRQKIIRGT

InterPro domains:
  IPR006843 Plastid lipid-associated protein/fibrillin conserved domain [PF04755] (11-88)
  IPR039633 Plastid-lipid-associated protein [PTHR31906] (11-98)

Secondary structure (DSSP, 8-state):
-EEEEEEEETTEEEEEEEEEEEETTTEEEEEEEEEEEEETT-SSEEEPSS-GGGSGGGGEEEEEEEESSTT--EEEEEETTSEEEEEEES--HHHHHHHHHHTTSSHHHHHHHHHHHHTTTT--SGGGT-S-EEEEEEEE-----------------

Foldseek 3Di:
DWDWDWDDDPFKIKIWIWDWDDDPLFKIKIFTQWIWIDGNPDPDTHTDPDGSVVVVCPRIKMWGWDQPDQLLQWIWIAIPQQKIFIKGFPDDLVVVLVVCVVVVHPNVVSVVVNVVVVVPPPDDSPSNPDGDIDTPDMDGDRPPPDDDDDDDDDDDD